Protein AF-A0A3M2JNN6-F1 (afdb_monomer_lite)

Radius of gyration: 19.21 Å; chains: 1; bounding box: 54×35×45 Å

Secondary structure (DSSP, 8-state):
-HHHHHHHHHHHHHSTTTHHHHHHHSHHHHHHHHHHHHHHHHTT-S--EE--S----S--SS-PPP---PPPPEEPPGGGS---SS---HHHHHHHHHHTTTSBTTHHHHHHHHHHHHHHHHTT--TTS---TT-TT--

Organism: NCBI:txid2483352

pLDDT: mean 73.73, std 15.08, range [41.5, 91.06]

Sequence (139 aa):
MWWAVALDDVLNSLLDGRYRPARATERDGQTVVGLRWLRHQHAHRIIVTGQGGPKQDFIGPSGGPPFYISPANRWLPRSDMSVADRKRDPISEEAYDVCVAGHPLESPIAESIKWFDLVLAASGVHPNRRVDGGDPTIL

Foldseek 3Di:
DVVLLVVVVVCCVPVPPPSVVVLVVDLLSLLSLLVNQVVVLVVPDPDFKDQQDDDDDPDDPDDDDDDDDGRAIATAAPVPRPHDPDDDDVSNNVSNNPRGHGHHPCRSVVSSVVVVCVVCVVVVHDVPPPPPPPDPPDD

Structure (mmCIF, N/CA/C/O backbone):
data_AF-A0A3M2JNN6-F1
#
_entry.id   AF-A0A3M2JNN6-F1
#
loop_
_atom_site.group_PDB
_atom_site.id
_atom_site.type_symbol
_atom_site.label_atom_id
_atom_site.label_alt_id
_atom_site.label_comp_id
_atom_site.label_asym_id
_atom_site.label_entity_id
_atom_site.label_seq_id
_atom_site.pdbx_PDB_ins_code
_atom_site.Cartn_x
_atom_site.Cartn_y
_atom_site.Cartn_z
_atom_site.occupancy
_atom_site.B_iso_or_equiv
_atom_site.auth_seq_id
_atom_site.auth_comp_id
_atom_site.auth_asym_id
_atom_site.auth_atom_id
_atom_site.pdbx_PDB_model_num
ATOM 1 N N . MET A 1 1 ? -2.185 -10.027 -2.750 1.00 65.31 1 MET A N 1
ATOM 2 C CA . MET A 1 1 ? -2.762 -8.699 -3.063 1.00 65.31 1 MET A CA 1
ATOM 3 C C . MET A 1 1 ? -4.263 -8.644 -2.794 1.00 65.31 1 MET A C 1
ATOM 5 O O . MET A 1 1 ? -4.655 -7.882 -1.929 1.00 65.31 1 MET A O 1
ATOM 9 N N . TRP A 1 2 ? -5.102 -9.430 -3.482 1.00 74.19 2 TRP A N 1
ATOM 10 C CA . TRP A 1 2 ? -6.570 -9.344 -3.350 1.00 74.19 2 TRP A CA 1
ATOM 11 C C . TRP A 1 2 ? -7.080 -9.516 -1.916 1.00 74.19 2 TRP A C 1
ATOM 13 O O . TRP A 1 2 ? -7.917 -8.736 -1.472 1.00 74.19 2 TRP A O 1
ATOM 23 N N . TRP A 1 3 ? -6.507 -10.470 -1.180 1.00 78.94 3 TRP A N 1
ATOM 24 C CA . TRP A 1 3 ? -6.820 -10.695 0.231 1.00 78.94 3 TRP A CA 1
ATOM 25 C C . TRP A 1 3 ? -6.469 -9.488 1.119 1.00 78.94 3 TRP A C 1
ATOM 27 O O . TRP A 1 3 ? -7.234 -9.163 2.017 1.00 78.94 3 TRP A O 1
ATOM 37 N N . ALA A 1 4 ? -5.365 -8.782 0.838 1.00 82.75 4 ALA A N 1
ATOM 38 C CA . ALA A 1 4 ? -4.932 -7.618 1.614 1.00 82.75 4 ALA A CA 1
ATOM 39 C C . ALA A 1 4 ? -5.922 -6.461 1.451 1.00 82.75 4 ALA A C 1
ATOM 41 O O . ALA A 1 4 ? -6.325 -5.840 2.426 1.00 82.75 4 ALA A O 1
ATOM 42 N N . VAL A 1 5 ? -6.391 -6.221 0.222 1.00 86.25 5 VAL A N 1
ATOM 43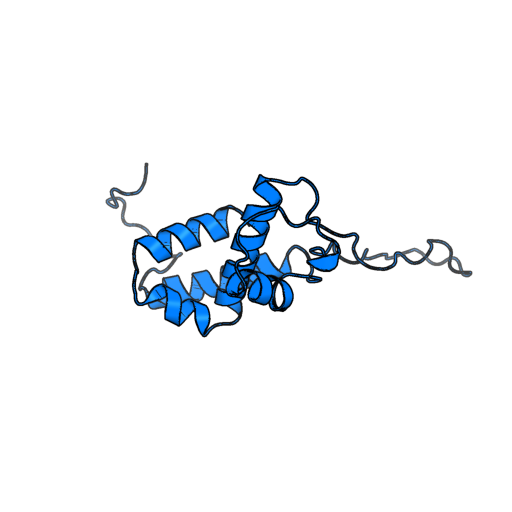 C CA . VAL A 1 5 ? -7.408 -5.190 -0.024 1.00 86.25 5 VAL A CA 1
ATOM 44 C C . VAL A 1 5 ? -8.757 -5.588 0.579 1.00 86.25 5 VAL A C 1
ATOM 46 O O . VAL A 1 5 ? -9.449 -4.736 1.116 1.00 86.25 5 VAL A O 1
ATOM 49 N N . ALA A 1 6 ? -9.134 -6.869 0.527 1.00 84.75 6 ALA A N 1
ATOM 50 C CA . ALA A 1 6 ? -10.364 -7.339 1.164 1.00 84.75 6 ALA A CA 1
ATOM 51 C C . ALA A 1 6 ? -10.326 -7.161 2.693 1.00 84.75 6 ALA A C 1
ATOM 53 O O . ALA A 1 6 ? -11.289 -6.669 3.274 1.00 84.75 6 ALA A O 1
ATOM 54 N N . LEU A 1 7 ? -9.204 -7.496 3.336 1.00 84.88 7 LEU A N 1
ATOM 55 C CA . LEU A 1 7 ? -9.008 -7.280 4.771 1.00 84.88 7 LEU A CA 1
ATOM 56 C C . LEU A 1 7 ? -9.067 -5.789 5.126 1.00 84.88 7 LEU A C 1
ATOM 58 O O . LEU A 1 7 ? -9.718 -5.401 6.089 1.00 84.88 7 LEU A O 1
ATOM 62 N N . ASP A 1 8 ? -8.445 -4.947 4.307 1.00 87.94 8 ASP A N 1
ATOM 63 C CA . ASP A 1 8 ? -8.488 -3.496 4.448 1.00 87.94 8 ASP A CA 1
ATOM 64 C C . ASP A 1 8 ? -9.901 -2.911 4.273 1.00 87.94 8 ASP A C 1
ATOM 66 O O . ASP A 1 8 ? -10.282 -1.999 5.004 1.00 87.94 8 ASP A O 1
ATOM 70 N N . ASP A 1 9 ? -10.698 -3.448 3.344 1.00 87.88 9 ASP A N 1
ATOM 71 C CA . ASP A 1 9 ? -12.108 -3.082 3.159 1.00 87.88 9 ASP A CA 1
ATOM 72 C C . ASP A 1 9 ? -12.938 -3.447 4.410 1.00 87.88 9 ASP A C 1
ATOM 74 O O . ASP A 1 9 ? -13.742 -2.633 4.875 1.00 87.88 9 ASP A O 1
ATOM 78 N N . VAL A 1 10 ? -12.697 -4.623 5.003 1.00 86.19 10 VAL A N 1
ATOM 79 C CA . VAL A 1 10 ? -13.355 -5.076 6.243 1.00 86.19 10 VAL A CA 1
ATOM 80 C C . VAL A 1 10 ? -12.954 -4.211 7.439 1.00 86.19 10 VAL A C 1
ATOM 82 O O . VAL A 1 10 ? -13.828 -3.713 8.147 1.00 86.19 10 VAL A O 1
ATOM 85 N N . LEU A 1 11 ? -11.657 -3.967 7.649 1.00 86.31 11 LEU A N 1
ATOM 86 C CA . LEU A 1 11 ? -11.167 -3.122 8.745 1.00 86.31 11 LEU A CA 1
ATOM 87 C C . LEU A 1 11 ? -11.713 -1.697 8.639 1.00 86.31 11 LEU A C 1
ATOM 89 O O . LEU A 1 11 ? -12.143 -1.120 9.635 1.00 86.31 11 LEU A O 1
ATOM 93 N N . ASN A 1 12 ? -11.777 -1.153 7.425 1.00 87.19 12 ASN A N 1
ATOM 94 C CA . ASN A 1 12 ? -12.376 0.150 7.176 1.00 87.19 12 ASN A CA 1
ATOM 95 C C . ASN A 1 12 ? -13.883 0.185 7.480 1.00 87.19 12 ASN A C 1
ATOM 97 O O . ASN A 1 12 ? -14.381 1.218 7.917 1.00 87.19 12 ASN A O 1
ATOM 101 N N . SER A 1 13 ? -14.603 -0.917 7.254 1.00 85.12 13 SER A N 1
ATOM 102 C CA . SER A 1 13 ? -16.027 -1.026 7.586 1.00 85.12 13 SER A CA 1
ATOM 103 C C . SER A 1 13 ? -16.280 -1.194 9.087 1.00 85.12 13 SER A C 1
ATOM 105 O O . SER A 1 13 ? -17.298 -0.718 9.578 1.00 85.12 13 SER A O 1
ATOM 107 N N . LEU A 1 14 ? -15.403 -1.904 9.801 1.00 83.56 14 LEU A N 1
ATOM 108 C CA . LEU A 1 14 ? -15.588 -2.237 11.219 1.00 83.56 14 LEU A CA 1
ATOM 109 C C . LEU A 1 14 ? -15.065 -1.150 12.164 1.00 83.56 14 LEU A C 1
ATOM 111 O O . LEU A 1 14 ? -15.651 -0.911 13.216 1.00 83.56 14 LEU A O 1
ATOM 115 N N . LEU A 1 15 ? -13.955 -0.504 11.805 1.00 80.06 15 LEU A N 1
ATOM 116 C CA . LEU A 1 15 ? -13.205 0.426 12.657 1.00 80.06 15 LEU A CA 1
ATOM 117 C C . LEU A 1 15 ? -13.277 1.869 12.132 1.00 80.06 15 LEU A C 1
ATOM 119 O O . LEU A 1 15 ? -12.308 2.634 12.240 1.00 80.06 15 LEU A O 1
ATOM 123 N N . ASP A 1 16 ? -14.410 2.220 11.517 1.00 70.38 16 ASP A N 1
ATOM 124 C CA . ASP A 1 16 ? -14.610 3.491 10.819 1.00 70.38 16 ASP A CA 1
ATOM 125 C C . ASP A 1 16 ? -14.214 4.712 11.680 1.00 70.38 16 ASP A C 1
ATOM 127 O O . ASP A 1 16 ? -14.204 4.687 12.913 1.00 70.38 16 ASP A O 1
ATOM 131 N N . GLY A 1 17 ? -13.797 5.792 11.022 1.00 74.06 17 GLY A N 1
ATOM 132 C CA . GLY A 1 17 ? -13.338 7.031 11.663 1.00 74.06 17 GLY A CA 1
ATOM 133 C C . GLY A 1 17 ? -11.937 6.990 12.299 1.00 74.06 17 GLY A C 1
ATOM 134 O O . GLY A 1 17 ? -11.229 7.991 12.221 1.00 74.06 17 GLY A O 1
ATOM 135 N N . ARG A 1 18 ? -11.485 5.863 12.875 1.00 82.00 18 ARG A N 1
ATOM 136 C CA . ARG A 1 18 ? -10.137 5.736 13.490 1.00 82.00 18 ARG A CA 1
ATOM 137 C C . ARG A 1 18 ? -9.131 4.987 12.624 1.00 82.00 18 ARG A C 1
ATOM 139 O O . ARG A 1 18 ? -7.943 5.300 12.660 1.00 82.00 18 ARG A O 1
ATOM 146 N N . TYR A 1 19 ? -9.604 4.041 11.817 1.00 86.06 19 TYR A N 1
ATOM 147 C CA . TYR A 1 19 ? -8.739 3.233 10.960 1.00 86.06 19 TYR A CA 1
ATOM 148 C C . TYR A 1 19 ? -8.080 4.044 9.839 1.00 86.06 19 TYR A C 1
ATOM 150 O O . TYR A 1 19 ? -6.873 3.943 9.629 1.00 86.06 19 TYR A O 1
ATOM 158 N N . ARG A 1 20 ? -8.845 4.893 9.135 1.00 86.81 20 ARG A N 1
ATOM 159 C CA . ARG A 1 20 ? -8.305 5.666 8.000 1.00 86.81 20 ARG A CA 1
ATOM 160 C C . ARG A 1 20 ? -7.178 6.621 8.407 1.00 86.81 20 ARG A C 1
ATOM 162 O O . ARG A 1 20 ? -6.168 6.609 7.708 1.00 86.81 20 ARG A O 1
ATOM 169 N N . PRO A 1 21 ? -7.300 7.410 9.497 1.00 88.25 21 PRO A N 1
ATOM 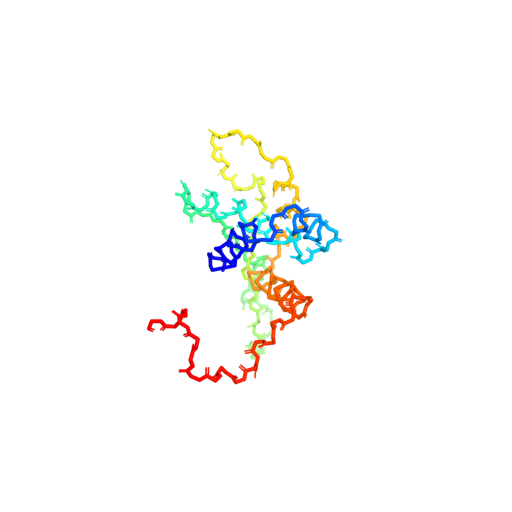170 C CA . PRO A 1 21 ? -6.197 8.247 9.960 1.00 88.25 21 PRO A CA 1
ATOM 171 C C . PRO A 1 21 ? -4.955 7.433 10.333 1.00 88.25 21 PRO A C 1
ATOM 173 O O . PRO A 1 21 ? -3.869 7.773 9.883 1.00 88.25 21 PRO A O 1
ATOM 176 N N . ALA A 1 22 ? -5.117 6.331 11.077 1.00 86.44 22 ALA A N 1
ATOM 177 C CA . ALA A 1 22 ? -3.997 5.480 11.488 1.00 86.44 22 ALA A CA 1
ATOM 178 C C . ALA A 1 22 ? -3.274 4.847 10.288 1.00 86.44 22 ALA A C 1
ATOM 180 O O . ALA A 1 22 ? -2.049 4.815 10.231 1.00 86.44 22 ALA A O 1
ATOM 181 N N . ARG A 1 23 ? -4.032 4.398 9.282 1.00 90.31 23 ARG A N 1
ATOM 182 C CA . ARG A 1 23 ? -3.469 3.879 8.031 1.00 90.31 23 ARG A CA 1
ATOM 183 C C . ARG A 1 23 ? -2.738 4.958 7.236 1.00 90.31 23 ARG A C 1
ATOM 185 O O . ARG A 1 23 ? -1.774 4.655 6.545 1.00 90.31 23 ARG A O 1
ATOM 192 N N . ALA A 1 24 ? -3.207 6.204 7.301 1.00 88.50 24 ALA A N 1
ATOM 193 C CA . ALA A 1 24 ? -2.629 7.298 6.535 1.00 88.50 24 ALA A CA 1
ATOM 194 C C . ALA A 1 24 ? -1.277 7.778 7.088 1.00 88.50 24 ALA A C 1
ATOM 196 O O . ALA A 1 24 ? -0.467 8.302 6.323 1.00 88.50 24 ALA A O 1
ATOM 197 N N . THR A 1 25 ? -1.030 7.608 8.389 1.00 89.25 25 THR A N 1
ATOM 198 C CA . THR A 1 25 ? 0.220 8.024 9.043 1.00 89.25 25 THR A CA 1
ATOM 199 C C . THR A 1 25 ? 1.363 7.029 8.870 1.00 89.25 25 THR A C 1
ATOM 201 O O . THR A 1 25 ? 2.519 7.412 9.016 1.00 89.25 25 THR A O 1
ATOM 204 N N . GLU A 1 26 ? 1.055 5.773 8.544 1.00 88.19 26 GLU A N 1
ATOM 205 C CA . GLU A 1 26 ? 2.039 4.696 8.422 1.00 88.19 26 GLU A CA 1
ATOM 206 C C . GLU A 1 26 ? 2.337 4.368 6.958 1.00 88.19 26 GLU A C 1
ATOM 208 O O . GLU A 1 26 ? 1.430 4.178 6.143 1.00 88.19 26 GLU A O 1
ATOM 213 N N . ARG A 1 27 ? 3.624 4.241 6.613 1.00 85.88 27 ARG A N 1
ATOM 214 C CA . ARG A 1 27 ? 4.058 3.920 5.240 1.00 85.88 27 ARG A CA 1
ATOM 215 C C . ARG A 1 27 ? 3.513 2.569 4.765 1.00 85.88 27 ARG A C 1
ATOM 217 O O . ARG A 1 27 ? 3.101 2.420 3.613 1.00 85.88 27 ARG A O 1
ATOM 224 N N . ASP A 1 28 ? 3.464 1.600 5.665 1.00 86.25 28 ASP A N 1
ATOM 225 C CA . ASP A 1 28 ? 2.963 0.258 5.378 1.00 86.25 28 ASP A CA 1
ATOM 226 C C . ASP A 1 28 ? 1.442 0.293 5.143 1.00 86.25 28 ASP A C 1
ATOM 228 O O . ASP A 1 28 ? 0.926 -0.351 4.228 1.00 86.25 28 ASP A O 1
ATOM 232 N N . GLY A 1 29 ? 0.729 1.156 5.875 1.00 86.44 29 GLY A N 1
ATOM 233 C CA . GLY A 1 29 ? -0.689 1.439 5.652 1.00 86.44 29 GLY A CA 1
ATOM 234 C C . GLY A 1 29 ? -0.961 2.095 4.293 1.00 86.44 29 GLY A C 1
ATOM 235 O O . GLY A 1 29 ? -1.909 1.715 3.598 1.00 86.44 29 GLY A O 1
ATOM 236 N N . GLN A 1 30 ? -0.101 3.020 3.859 1.00 91.06 30 GLN A N 1
ATOM 237 C CA . GLN A 1 30 ? -0.170 3.632 2.524 1.00 91.06 30 GLN A CA 1
ATOM 238 C C . GLN A 1 30 ? 0.069 2.613 1.399 1.00 91.06 30 GLN A C 1
ATOM 240 O O . GLN A 1 30 ? -0.565 2.685 0.345 1.00 91.06 30 GLN A O 1
ATOM 245 N N . THR A 1 31 ? 0.895 1.592 1.638 1.00 88.88 31 THR A N 1
ATOM 246 C CA . THR A 1 31 ? 1.110 0.503 0.670 1.00 88.88 31 THR A CA 1
ATOM 247 C C . THR A 1 31 ? -0.196 -0.225 0.341 1.00 88.88 31 THR A C 1
ATOM 249 O O . THR A 1 31 ? -0.478 -0.506 -0.826 1.00 88.88 31 THR A O 1
ATOM 252 N N . VAL A 1 32 ? -1.051 -0.463 1.339 1.00 89.62 32 VAL A N 1
ATOM 253 C CA . VAL A 1 32 ? -2.366 -1.096 1.146 1.00 89.62 32 VAL A CA 1
ATOM 254 C C . VAL A 1 32 ? -3.298 -0.223 0.296 1.00 89.62 32 VAL A C 1
ATOM 256 O O . VAL A 1 32 ? -4.037 -0.742 -0.546 1.00 89.62 32 VAL A O 1
ATOM 259 N N . VAL A 1 33 ? -3.220 1.105 0.445 1.00 90.38 33 VAL A N 1
ATOM 260 C CA . VAL A 1 33 ? -3.955 2.068 -0.396 1.00 90.38 33 VAL A CA 1
ATOM 261 C C . VAL A 1 33 ? -3.492 1.980 -1.854 1.00 90.38 33 VAL A C 1
ATOM 263 O O . VAL A 1 33 ? -4.324 1.866 -2.758 1.00 90.38 33 VAL A O 1
ATOM 266 N N . GLY A 1 34 ? -2.179 1.931 -2.092 1.00 86.12 34 GLY A N 1
ATOM 267 C CA . GLY A 1 34 ? -1.622 1.721 -3.430 1.00 86.12 34 GLY A CA 1
ATOM 268 C C . GLY A 1 34 ? -2.062 0.385 -4.048 1.00 86.12 34 GLY A C 1
ATOM 269 O O . GLY A 1 34 ? -2.488 0.332 -5.204 1.00 86.12 34 GLY A O 1
ATOM 270 N N . LEU A 1 35 ? -2.055 -0.703 -3.269 1.00 88.12 35 LEU A N 1
ATOM 271 C CA . LEU A 1 35 ? -2.543 -2.012 -3.724 1.00 88.12 35 LEU A CA 1
ATOM 272 C C . LEU A 1 35 ? -4.043 -2.014 -4.044 1.00 88.12 35 LEU A C 1
ATOM 274 O O . LEU A 1 35 ? -4.473 -2.727 -4.954 1.00 88.12 35 LEU A O 1
ATOM 278 N N . ARG A 1 36 ? -4.853 -1.216 -3.341 1.00 87.75 36 ARG A N 1
ATOM 279 C CA . ARG A 1 36 ? -6.275 -1.040 -3.660 1.00 87.75 36 ARG A CA 1
ATOM 280 C C . ARG A 1 36 ? -6.464 -0.378 -5.024 1.00 87.75 36 ARG A C 1
ATOM 282 O O . ARG A 1 36 ? -7.285 -0.848 -5.811 1.00 87.75 36 ARG A O 1
ATOM 289 N N . TRP A 1 37 ? -5.698 0.669 -5.332 1.00 85.69 37 TRP A N 1
ATOM 290 C CA . TRP A 1 37 ? -5.730 1.286 -6.661 1.00 85.69 37 TRP A CA 1
ATOM 291 C C . TRP A 1 37 ? -5.327 0.289 -7.750 1.00 85.69 37 TRP A C 1
ATOM 293 O O . TRP A 1 37 ? -6.032 0.134 -8.749 1.00 85.69 37 TRP A O 1
ATOM 303 N N . LEU A 1 38 ? -4.259 -0.471 -7.510 1.00 82.38 38 LEU A N 1
ATOM 304 C CA . LEU A 1 38 ? -3.784 -1.512 -8.416 1.00 82.38 38 LEU A CA 1
ATOM 305 C C . LEU A 1 38 ? -4.835 -2.604 -8.664 1.00 82.38 38 LEU A C 1
ATOM 307 O O . LEU A 1 38 ? -5.042 -3.011 -9.807 1.00 82.38 38 LEU A O 1
ATOM 311 N N . ARG A 1 39 ? -5.547 -3.042 -7.616 1.00 82.62 39 ARG A N 1
ATOM 312 C CA . ARG A 1 39 ? -6.684 -3.972 -7.719 1.00 82.62 39 ARG A CA 1
ATOM 313 C C . ARG A 1 39 ? -7.743 -3.438 -8.679 1.00 82.62 39 ARG A C 1
ATOM 315 O O . ARG A 1 39 ? -8.254 -4.186 -9.509 1.00 82.62 39 ARG A O 1
ATOM 322 N N . HIS A 1 40 ? -8.066 -2.149 -8.575 1.00 78.88 40 HIS A N 1
ATOM 323 C CA . HIS A 1 40 ? -9.031 -1.510 -9.465 1.00 78.88 40 HIS A CA 1
ATOM 324 C C . HIS A 1 40 ? -8.543 -1.469 -10.915 1.00 78.88 40 HIS A C 1
ATOM 326 O O . HIS A 1 40 ? -9.343 -1.715 -11.813 1.00 78.88 40 HIS A O 1
ATOM 332 N N . GLN A 1 41 ? -7.250 -1.239 -11.160 1.00 75.38 41 GLN A N 1
ATOM 333 C CA . GLN A 1 41 ? -6.703 -1.320 -12.518 1.00 75.38 41 GLN A CA 1
ATOM 334 C C . GLN A 1 41 ? -6.732 -2.758 -13.056 1.00 75.38 41 GLN A C 1
ATOM 336 O O . GLN A 1 41 ? -7.190 -2.982 -14.174 1.00 75.38 41 GLN A O 1
ATOM 341 N N . HIS A 1 42 ? -6.338 -3.745 -12.245 1.00 73.38 42 HIS A N 1
ATOM 342 C CA . HIS A 1 42 ? -6.345 -5.160 -12.631 1.00 73.38 42 HIS A CA 1
ATOM 343 C C . HIS A 1 42 ? -7.760 -5.696 -12.914 1.00 73.38 42 HIS A C 1
ATOM 345 O O . HIS A 1 42 ? -7.946 -6.544 -13.782 1.00 73.38 42 HIS A O 1
ATOM 351 N N . ALA A 1 43 ? -8.786 -5.218 -12.203 1.00 68.62 43 ALA A N 1
ATOM 352 C CA . ALA A 1 43 ? -10.177 -5.603 -12.468 1.00 68.62 43 ALA A CA 1
ATOM 353 C C . ALA A 1 43 ? -10.647 -5.216 -13.884 1.00 68.62 43 ALA A C 1
ATOM 355 O O . ALA A 1 43 ? -11.610 -5.784 -14.396 1.00 68.62 43 ALA A O 1
ATOM 356 N N . HIS A 1 44 ? -9.973 -4.252 -14.514 1.00 65.25 44 HIS A N 1
ATOM 357 C CA . HIS A 1 44 ? -10.341 -3.725 -15.822 1.00 65.25 44 HIS A CA 1
ATOM 358 C C . HIS A 1 44 ? -9.278 -3.971 -16.905 1.00 65.25 44 HIS A C 1
ATOM 360 O O . HIS A 1 44 ? -9.593 -3.807 -18.084 1.00 65.25 44 HIS A O 1
ATOM 366 N N . ARG A 1 45 ? -8.042 -4.362 -16.548 1.00 61.75 45 ARG A N 1
ATOM 367 C CA . ARG A 1 45 ? -6.915 -4.570 -17.478 1.00 61.75 45 ARG A CA 1
ATOM 368 C C . ARG A 1 45 ? -5.956 -5.674 -17.017 1.00 61.75 45 ARG A C 1
ATOM 370 O O . ARG A 1 45 ? -5.794 -5.921 -15.832 1.00 61.75 45 ARG A O 1
ATOM 377 N N . ILE A 1 46 ? -5.308 -6.331 -17.983 1.00 57.22 46 ILE A N 1
ATOM 378 C CA . ILE A 1 46 ? -4.602 -7.615 -17.787 1.00 57.22 46 ILE A CA 1
ATOM 379 C C . ILE A 1 46 ? -3.139 -7.447 -17.330 1.00 57.22 46 ILE A C 1
ATOM 381 O O . ILE A 1 46 ? -2.591 -8.347 -16.699 1.00 57.22 46 ILE A O 1
ATOM 385 N N . ILE A 1 47 ? -2.486 -6.313 -17.618 1.00 61.84 47 ILE A N 1
ATOM 386 C CA . ILE A 1 47 ? -1.033 -6.167 -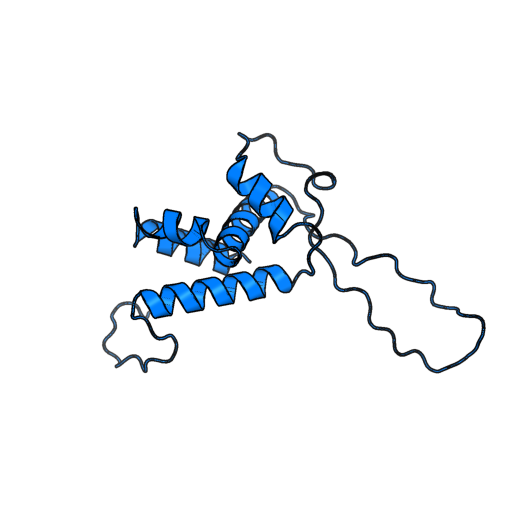17.422 1.00 61.84 47 ILE A CA 1
ATOM 387 C C . ILE A 1 47 ? -0.741 -5.084 -16.386 1.00 61.84 47 ILE A C 1
ATOM 389 O O . ILE A 1 47 ? -0.922 -3.898 -16.646 1.00 61.84 47 ILE A O 1
ATOM 393 N N . VAL A 1 48 ? -0.268 -5.511 -15.215 1.00 62.25 48 VAL A N 1
ATOM 394 C CA . VAL A 1 48 ? 0.122 -4.624 -14.103 1.00 62.25 48 VAL A CA 1
ATOM 395 C C . VAL A 1 48 ? 1.539 -4.892 -13.569 1.00 62.25 48 VAL A C 1
ATOM 397 O O . VAL A 1 48 ? 2.019 -4.197 -12.675 1.00 62.25 48 VAL A O 1
ATOM 400 N N . THR A 1 49 ? 2.228 -5.889 -14.125 1.00 61.56 49 THR A N 1
ATOM 401 C CA . THR A 1 49 ? 3.581 -6.310 -13.737 1.00 61.56 49 THR A CA 1
ATOM 402 C C . THR A 1 49 ? 4.567 -6.056 -14.872 1.00 61.56 49 THR A C 1
ATOM 404 O O . THR A 1 49 ? 4.293 -6.413 -16.018 1.00 61.56 49 THR A O 1
ATOM 407 N N . GLY A 1 50 ? 5.712 -5.462 -14.551 1.00 58.47 50 GLY A N 1
ATOM 408 C CA . GLY A 1 50 ? 6.805 -5.182 -15.473 1.00 58.47 50 GLY A CA 1
ATOM 409 C C . GLY A 1 50 ? 7.892 -6.248 -15.405 1.00 58.47 50 GLY A C 1
ATOM 410 O O . GLY A 1 50 ? 8.018 -6.975 -14.416 1.00 58.47 50 GLY A O 1
ATOM 411 N N . GLN A 1 51 ? 8.700 -6.331 -16.465 1.00 58.19 51 GLN A N 1
ATOM 412 C CA . GLN A 1 51 ? 9.898 -7.171 -16.467 1.00 58.19 51 GLN A CA 1
ATOM 413 C C . GLN A 1 51 ? 10.878 -6.661 -15.400 1.00 58.19 51 GLN A C 1
ATOM 415 O O . GLN A 1 51 ? 11.122 -5.458 -15.288 1.00 58.19 51 GLN A O 1
ATOM 420 N N . GLY A 1 52 ? 11.437 -7.573 -14.605 1.00 52.94 52 GLY A N 1
ATOM 421 C CA . GLY A 1 52 ? 12.478 -7.232 -13.643 1.00 52.94 52 GLY A CA 1
ATOM 422 C C . GLY A 1 52 ? 13.760 -6.802 -14.354 1.00 52.94 52 GLY A C 1
ATOM 423 O O . GLY A 1 52 ? 14.482 -7.664 -14.830 1.00 52.94 52 GLY A O 1
ATOM 424 N N . GLY A 1 53 ? 14.036 -5.491 -14.399 1.00 53.62 53 GLY A N 1
ATOM 425 C CA . GLY A 1 53 ? 15.315 -4.874 -14.795 1.00 53.62 53 GLY A CA 1
ATOM 426 C C . GLY A 1 53 ? 15.920 -5.291 -16.155 1.00 53.62 53 GLY A C 1
ATOM 427 O O . GLY A 1 53 ? 15.397 -6.153 -16.859 1.00 53.62 53 GLY A O 1
ATOM 428 N N . PRO A 1 54 ? 17.048 -4.681 -16.568 1.00 48.59 54 PRO A N 1
ATOM 429 C CA . PRO A 1 54 ? 17.818 -5.165 -17.710 1.00 48.59 54 PRO A CA 1
ATOM 430 C C . PRO A 1 54 ? 18.346 -6.578 -17.423 1.00 48.59 54 PRO A C 1
ATOM 432 O O . PRO A 1 54 ? 19.057 -6.796 -16.441 1.00 48.59 54 PRO A O 1
ATOM 435 N N . LYS A 1 55 ? 18.015 -7.543 -18.283 1.00 51.75 55 LYS A N 1
ATOM 436 C CA . LYS A 1 55 ? 18.639 -8.871 -18.284 1.00 51.75 55 LYS A CA 1
ATOM 437 C C . LYS A 1 55 ? 19.961 -8.736 -19.040 1.00 51.75 55 LYS A C 1
ATOM 439 O O . LYS A 1 55 ? 19.942 -8.420 -20.223 1.00 51.75 55 LYS A O 1
ATOM 444 N N . GLN A 1 56 ? 21.093 -8.892 -18.357 1.00 45.75 56 GLN A N 1
ATOM 445 C CA . GLN A 1 56 ? 22.399 -8.884 -19.022 1.00 45.75 56 GLN A CA 1
ATOM 446 C C . GLN A 1 56 ? 22.541 -10.158 -19.869 1.00 45.75 56 GLN A C 1
ATOM 448 O O . GLN A 1 56 ? 22.131 -11.233 -19.423 1.00 45.75 56 GLN A O 1
ATOM 453 N N . ASP A 1 57 ? 23.081 -10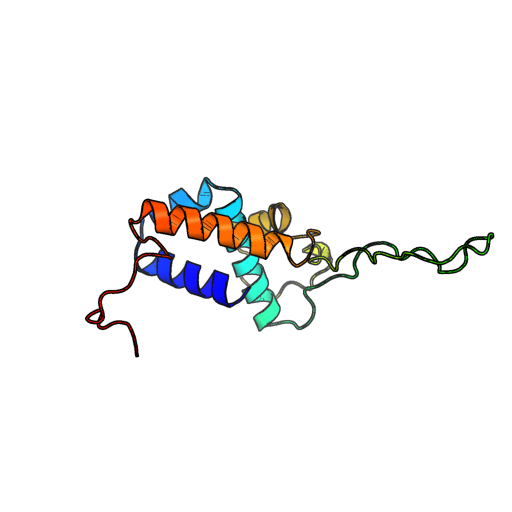.032 -21.083 1.00 43.41 57 ASP A N 1
ATOM 454 C CA . ASP A 1 57 ? 23.217 -11.161 -22.003 1.00 43.41 57 ASP A CA 1
ATOM 455 C C . ASP A 1 57 ? 24.105 -12.273 -21.423 1.00 43.41 57 ASP A C 1
ATOM 457 O O . ASP A 1 57 ? 25.168 -12.043 -20.850 1.00 43.41 57 ASP A O 1
ATOM 461 N N . PHE A 1 58 ? 23.630 -13.502 -21.620 1.00 52.38 58 PHE A N 1
ATOM 462 C CA . PHE A 1 58 ? 24.104 -14.795 -21.112 1.00 52.38 58 PHE A CA 1
ATOM 463 C C . PHE A 1 58 ? 25.558 -15.171 -21.482 1.00 52.38 58 PHE A C 1
ATOM 465 O O . PHE A 1 58 ? 26.067 -16.186 -21.011 1.00 52.38 58 PHE A O 1
ATOM 472 N N . ILE A 1 59 ? 26.251 -14.376 -22.302 1.00 47.94 59 ILE A N 1
ATOM 473 C CA . ILE A 1 59 ? 27.603 -14.672 -22.792 1.00 47.94 59 ILE A CA 1
ATOM 474 C C . ILE A 1 59 ? 28.551 -13.539 -22.383 1.00 47.94 59 ILE A C 1
ATOM 476 O O . ILE A 1 59 ? 28.795 -12.596 -23.133 1.00 47.94 59 ILE A O 1
ATOM 480 N N . GLY A 1 60 ? 29.103 -13.640 -21.174 1.00 50.03 60 GLY A N 1
ATOM 481 C CA . GLY A 1 60 ? 30.346 -12.950 -20.826 1.00 50.03 60 GLY A CA 1
ATOM 482 C C . GLY A 1 60 ? 31.555 -13.676 -21.450 1.00 50.03 60 GLY A C 1
ATOM 483 O O . GLY A 1 60 ? 31.494 -14.891 -21.638 1.00 50.03 60 GLY A O 1
ATOM 484 N N . PRO A 1 61 ? 32.666 -12.983 -21.762 1.00 51.97 61 PRO A N 1
ATOM 485 C CA . PRO A 1 61 ? 33.798 -13.524 -22.531 1.00 51.97 61 PRO A CA 1
ATOM 486 C C . PRO A 1 61 ? 34.650 -14.611 -21.835 1.00 51.97 61 PRO A C 1
ATOM 488 O O . PRO A 1 61 ? 35.711 -14.966 -22.343 1.00 51.97 61 PRO A O 1
ATOM 491 N N . SER A 1 62 ? 34.234 -15.166 -20.696 1.00 57.00 62 SER A N 1
ATOM 492 C CA . SER A 1 62 ? 35.072 -16.076 -19.903 1.00 57.00 62 SER A CA 1
ATOM 493 C C . SER A 1 62 ? 34.234 -17.137 -19.175 1.00 57.00 62 SER A C 1
ATOM 495 O O . SER A 1 62 ? 33.506 -16.842 -18.230 1.00 57.00 62 SER A O 1
ATOM 497 N N . GLY A 1 63 ? 34.343 -18.386 -19.647 1.00 51.41 63 GLY A N 1
ATOM 498 C CA . GLY A 1 63 ? 33.553 -19.561 -19.255 1.00 51.41 63 GLY A CA 1
ATOM 499 C C . GLY A 1 63 ? 33.719 -20.043 -17.807 1.00 51.41 63 GLY A C 1
ATOM 500 O O . GLY A 1 63 ? 34.399 -21.035 -17.557 1.00 51.41 63 GLY A O 1
ATOM 501 N N . GLY A 1 64 ? 33.048 -19.376 -16.867 1.00 48.56 64 GLY A N 1
ATOM 502 C CA . GLY A 1 64 ? 32.775 -19.874 -15.512 1.00 48.56 64 GLY A CA 1
ATOM 503 C C . GLY A 1 64 ? 31.343 -20.426 -15.368 1.00 48.56 64 GLY A C 1
ATOM 504 O O . GLY A 1 64 ? 30.477 -20.077 -16.171 1.00 48.56 64 GLY A O 1
ATOM 505 N N . PRO A 1 65 ? 31.056 -21.280 -14.363 1.00 47.03 65 PRO A N 1
ATOM 506 C CA . PRO A 1 65 ? 29.707 -21.795 -14.130 1.00 47.03 65 PRO A CA 1
ATOM 507 C C . PRO A 1 65 ? 28.763 -20.666 -13.658 1.00 47.03 65 PRO A C 1
ATOM 509 O O . PRO A 1 65 ? 29.099 -19.953 -12.708 1.00 47.03 65 PRO A O 1
ATOM 512 N N . PRO A 1 66 ? 27.593 -20.474 -14.298 1.00 49.91 66 PRO A N 1
ATOM 513 C CA . PRO A 1 66 ? 26.742 -19.317 -14.041 1.00 49.91 66 PRO A CA 1
ATOM 514 C C . PRO A 1 66 ? 25.886 -19.505 -12.781 1.00 49.91 66 PRO A C 1
ATOM 516 O O . PRO A 1 66 ? 24.991 -20.345 -12.749 1.00 49.91 66 PRO A O 1
ATOM 519 N N . PHE A 1 67 ? 26.090 -18.663 -11.767 1.00 46.47 67 PHE A N 1
ATOM 520 C CA . PHE A 1 67 ? 25.068 -18.391 -10.753 1.00 46.47 67 PHE A CA 1
ATOM 521 C C . PHE A 1 67 ? 24.340 -17.103 -11.156 1.00 46.47 67 PHE A C 1
ATOM 523 O O . PHE A 1 67 ? 24.893 -16.012 -11.043 1.00 46.47 67 PHE A O 1
ATOM 530 N N . TYR A 1 68 ? 23.117 -17.230 -11.680 1.00 49.69 68 TYR A N 1
ATOM 531 C CA . TYR A 1 68 ? 22.294 -16.108 -12.144 1.00 49.69 68 TYR A CA 1
ATOM 532 C C . TYR A 1 68 ? 21.067 -15.942 -11.242 1.00 49.69 68 TYR A C 1
ATOM 534 O O . TYR A 1 68 ? 20.234 -16.843 -11.152 1.00 49.69 68 TYR A O 1
ATOM 542 N N . ILE A 1 69 ? 20.933 -14.778 -10.603 1.00 52.31 69 ILE A N 1
ATOM 543 C CA . ILE A 1 69 ? 19.704 -14.362 -9.918 1.00 52.31 69 ILE A CA 1
ATOM 544 C C . ILE A 1 69 ? 19.043 -13.330 -10.830 1.00 52.31 69 ILE A C 1
ATOM 546 O O . ILE A 1 69 ? 19.511 -12.197 -10.933 1.00 52.31 69 ILE A O 1
ATOM 550 N N . SER A 1 70 ? 17.989 -13.735 -11.542 1.00 48.75 70 SER A N 1
ATOM 551 C CA . SER A 1 70 ? 17.193 -12.809 -12.355 1.00 48.75 70 SER A CA 1
ATOM 552 C C . SER A 1 70 ? 16.683 -11.666 -11.472 1.00 48.75 70 SER A C 1
ATOM 554 O O . SER A 1 70 ? 16.274 -11.944 -10.339 1.00 48.75 70 SER A O 1
ATOM 556 N N . PRO A 1 71 ? 16.677 -10.398 -11.930 1.00 60.22 71 PRO A N 1
ATOM 557 C CA . PRO A 1 71 ? 16.065 -9.342 -11.142 1.00 60.22 71 PRO A CA 1
ATOM 558 C C . PRO A 1 71 ? 14.595 -9.707 -10.924 1.00 60.22 71 PRO A C 1
ATOM 560 O O . PRO A 1 71 ? 13.896 -10.058 -11.876 1.00 60.22 71 PRO A O 1
ATOM 563 N N . ALA A 1 72 ? 14.136 -9.650 -9.673 1.00 63.44 72 ALA A N 1
ATOM 564 C CA . ALA A 1 72 ? 12.747 -9.940 -9.339 1.00 63.44 72 ALA A CA 1
ATOM 565 C C . ALA A 1 72 ? 11.806 -9.123 -10.237 1.00 63.44 72 ALA A C 1
ATOM 567 O O . ALA A 1 72 ? 12.078 -7.952 -10.530 1.00 63.44 72 ALA A O 1
ATOM 568 N N . ASN A 1 73 ? 10.706 -9.741 -10.678 1.00 74.62 73 ASN A N 1
ATOM 569 C CA . ASN A 1 73 ? 9.639 -9.023 -11.371 1.00 74.62 73 ASN A CA 1
ATOM 570 C C . ASN A 1 73 ? 9.183 -7.839 -10.508 1.00 74.62 73 ASN A C 1
ATOM 572 O O . ASN A 1 73 ? 9.214 -7.907 -9.276 1.00 74.62 73 ASN A O 1
ATOM 576 N N . ARG A 1 74 ? 8.769 -6.747 -11.150 1.00 82.50 74 ARG A N 1
ATOM 577 C CA . ARG A 1 74 ? 8.408 -5.500 -10.462 1.00 82.50 74 ARG A CA 1
ATOM 578 C C . ARG A 1 74 ? 7.010 -5.055 -10.844 1.00 82.50 74 ARG A C 1
ATOM 580 O O . ARG A 1 74 ? 6.500 -5.421 -11.901 1.00 82.50 74 ARG A O 1
ATOM 587 N N . TRP A 1 75 ? 6.386 -4.247 -10.002 1.00 84.00 75 TRP A N 1
ATOM 588 C CA . TRP A 1 75 ? 5.165 -3.539 -10.379 1.00 84.00 75 TRP A CA 1
ATOM 589 C C . TRP A 1 75 ? 5.482 -2.464 -11.421 1.00 84.00 75 TRP A C 1
ATOM 591 O O . TRP A 1 75 ? 6.516 -1.800 -11.322 1.00 84.00 75 TRP A O 1
ATOM 601 N N . LEU A 1 76 ? 4.622 -2.305 -12.433 1.00 84.94 76 LEU A N 1
ATOM 602 C CA . LEU A 1 76 ? 4.839 -1.278 -13.457 1.00 84.94 76 LEU A CA 1
ATOM 603 C C . LEU A 1 76 ? 4.731 0.133 -12.857 1.00 84.94 76 LEU A C 1
ATOM 605 O O . LEU A 1 76 ? 3.929 0.357 -11.956 1.00 84.94 76 LEU A O 1
ATOM 609 N N . PRO A 1 77 ? 5.479 1.114 -13.372 1.00 85.06 77 PRO A N 1
ATOM 610 C CA . PRO A 1 77 ? 5.157 2.517 -13.159 1.00 85.06 77 PRO A CA 1
ATOM 611 C C . PRO A 1 77 ? 3.754 2.842 -13.678 1.00 85.06 77 PRO A C 1
ATOM 613 O O . PRO A 1 77 ? 3.328 2.323 -14.711 1.00 85.06 77 PRO A O 1
ATOM 616 N N . ARG A 1 78 ? 3.041 3.754 -13.010 1.00 85.25 78 ARG A N 1
ATOM 617 C CA . ARG A 1 78 ? 1.706 4.185 -13.451 1.00 85.25 78 ARG A CA 1
ATOM 618 C C . ARG A 1 78 ? 1.709 4.817 -14.847 1.00 85.25 78 ARG A C 1
ATOM 620 O O . ARG A 1 78 ? 0.711 4.699 -15.547 1.00 85.25 78 ARG A O 1
ATOM 627 N N . SER A 1 79 ? 2.814 5.443 -15.265 1.00 81.69 79 SER A N 1
ATOM 628 C CA . SER A 1 79 ? 3.007 5.968 -16.630 1.00 81.69 79 SER A CA 1
ATOM 629 C C . SER A 1 79 ? 2.957 4.888 -17.709 1.00 81.69 79 SER A C 1
ATOM 631 O O . SER A 1 79 ? 2.546 5.160 -18.833 1.00 81.69 79 SER A O 1
ATOM 633 N N . ASP A 1 80 ? 3.366 3.673 -17.353 1.00 78.25 80 ASP A N 1
ATOM 634 C CA . ASP A 1 80 ? 3.502 2.541 -18.271 1.00 78.25 80 ASP A CA 1
ATOM 635 C C . ASP A 1 80 ? 2.250 1.656 -18.231 1.00 78.25 80 ASP A C 1
ATOM 637 O O . ASP A 1 80 ? 2.083 0.729 -19.025 1.00 78.25 80 ASP A O 1
ATOM 641 N N . MET A 1 81 ? 1.342 1.948 -17.298 1.00 76.38 81 MET A N 1
ATOM 642 C CA . MET A 1 81 ? 0.024 1.356 -17.236 1.00 76.38 81 MET A CA 1
ATOM 643 C C . MET A 1 81 ? -0.939 2.161 -18.091 1.00 76.38 81 MET A C 1
ATOM 645 O O . MET A 1 81 ? -1.078 3.376 -17.961 1.00 76.38 81 MET A O 1
ATOM 649 N N . SER A 1 82 ? -1.721 1.461 -18.901 1.00 69.25 82 SER A N 1
ATOM 650 C CA . SER A 1 82 ? -2.940 2.061 -19.414 1.00 69.25 82 SER A CA 1
ATOM 651 C C . SER A 1 82 ? -3.877 2.258 -18.212 1.00 69.25 82 SER A C 1
ATOM 653 O O . SER A 1 82 ? -4.393 1.276 -17.674 1.00 69.25 82 SER A O 1
ATOM 655 N N . VAL A 1 83 ? -4.131 3.500 -17.785 1.00 67.25 83 VAL A N 1
ATOM 656 C CA . VAL A 1 83 ? -5.072 3.820 -16.688 1.00 67.25 83 VAL A CA 1
ATOM 657 C C . VAL A 1 83 ? -6.507 3.836 -17.223 1.00 67.25 83 VAL A C 1
ATOM 659 O O . VAL A 1 83 ? -6.751 4.354 -18.313 1.00 67.25 83 VAL A O 1
ATOM 662 N N . ALA A 1 84 ? -7.452 3.187 -16.536 1.00 65.00 84 ALA A N 1
ATOM 663 C CA . ALA A 1 84 ? -8.856 3.165 -16.964 1.00 65.00 84 ALA A CA 1
ATOM 664 C C . ALA A 1 84 ? -9.488 4.576 -16.919 1.00 65.00 84 ALA A C 1
ATOM 666 O O . ALA A 1 84 ? -9.194 5.336 -15.997 1.00 65.00 84 ALA A O 1
ATOM 667 N N . ASP A 1 85 ? -10.390 4.898 -17.860 1.00 61.97 85 ASP A N 1
ATOM 668 C CA . ASP A 1 85 ? -11.111 6.186 -17.949 1.00 61.97 85 ASP A CA 1
ATOM 669 C C . ASP A 1 85 ? -12.133 6.359 -16.810 1.00 61.97 85 ASP A C 1
ATOM 671 O O . ASP A 1 85 ? -13.351 6.302 -16.992 1.00 61.97 85 ASP A O 1
ATOM 675 N N . ARG A 1 86 ? -11.642 6.532 -15.583 1.00 65.62 86 ARG A N 1
ATOM 676 C CA . ARG A 1 86 ? -12.451 6.757 -14.383 1.00 65.62 86 ARG A CA 1
ATOM 677 C C . ARG A 1 86 ? -12.040 8.025 -13.653 1.00 65.62 86 ARG A C 1
ATOM 679 O O . ARG A 1 86 ? -10.983 8.603 -13.891 1.00 65.62 86 ARG A O 1
ATOM 686 N N . LYS A 1 87 ? -12.918 8.443 -12.733 1.00 72.38 87 LYS A N 1
ATOM 687 C CA . LYS A 1 87 ? -12.653 9.532 -11.791 1.00 72.38 87 LYS A CA 1
ATOM 688 C C . LYS A 1 87 ? -11.318 9.262 -11.097 1.00 72.38 87 LYS A C 1
ATOM 690 O O . LYS A 1 87 ? -11.166 8.225 -10.453 1.00 72.38 87 LYS A O 1
ATOM 695 N N . ARG A 1 88 ? -10.385 10.198 -11.259 1.00 78.75 88 ARG A N 1
ATOM 696 C CA . ARG A 1 88 ? -9.068 10.141 -10.630 1.00 78.75 88 ARG A CA 1
ATOM 697 C C . ARG A 1 88 ? -9.200 10.053 -9.116 1.00 78.75 88 ARG A C 1
ATOM 699 O O . ARG A 1 88 ? -10.071 10.703 -8.531 1.00 78.75 88 ARG A O 1
ATOM 706 N N . ASP A 1 89 ? -8.309 9.281 -8.515 1.00 83.75 89 ASP A N 1
ATOM 707 C CA . ASP A 1 89 ? -8.166 9.155 -7.067 1.00 83.75 89 ASP A CA 1
ATOM 708 C C . ASP A 1 89 ? -6.729 9.541 -6.698 1.00 83.75 89 ASP A C 1
ATOM 710 O O . ASP A 1 89 ? -5.869 8.665 -6.594 1.00 83.75 89 ASP A O 1
ATOM 714 N N . PRO A 1 90 ? -6.440 10.852 -6.560 1.00 86.25 90 PRO A N 1
ATOM 715 C CA . PRO A 1 90 ? -5.075 11.345 -6.402 1.00 86.25 90 PRO A CA 1
ATOM 716 C C . PRO A 1 90 ? -4.344 10.735 -5.207 1.00 86.25 90 PRO A C 1
ATOM 718 O O . PRO A 1 90 ? -3.154 10.473 -5.307 1.00 86.25 90 PRO A O 1
ATOM 721 N N . ILE A 1 91 ? -5.061 10.461 -4.112 1.00 86.81 91 ILE A N 1
ATOM 722 C CA . ILE A 1 91 ? -4.480 9.898 -2.888 1.00 86.81 91 ILE A CA 1
ATOM 723 C C . ILE A 1 91 ? -3.974 8.481 -3.158 1.00 86.81 91 ILE A C 1
ATOM 725 O O . ILE A 1 91 ? -2.838 8.147 -2.829 1.00 86.81 91 ILE A O 1
ATOM 729 N N . SER A 1 92 ? -4.803 7.640 -3.779 1.00 84.19 92 SER A N 1
ATOM 730 C CA . SER A 1 92 ? -4.412 6.256 -4.048 1.00 84.19 92 SER A CA 1
ATOM 731 C C . SER A 1 92 ? -3.432 6.133 -5.219 1.00 84.19 92 SER A C 1
ATOM 733 O O . SER A 1 92 ? -2.606 5.225 -5.221 1.00 84.19 92 SER A O 1
ATOM 735 N N . GLU A 1 93 ? -3.497 7.048 -6.191 1.00 89.06 93 GLU A N 1
ATOM 736 C CA . GLU A 1 93 ? -2.502 7.178 -7.263 1.00 89.06 93 GLU A CA 1
ATOM 737 C C . GLU A 1 93 ? -1.120 7.541 -6.697 1.00 89.06 93 GLU A C 1
ATOM 739 O O . GLU A 1 93 ? -0.135 6.892 -7.035 1.00 89.06 93 GLU A O 1
ATOM 744 N N . GLU A 1 94 ? -1.046 8.524 -5.797 1.00 90.38 94 GLU A N 1
ATOM 745 C CA . GLU A 1 94 ? 0.202 8.928 -5.140 1.00 90.38 94 GLU A CA 1
ATOM 746 C C . GLU A 1 94 ? 0.760 7.808 -4.253 1.00 90.38 94 GLU A C 1
ATOM 748 O O . GLU A 1 94 ? 1.939 7.469 -4.348 1.00 90.38 94 GLU A O 1
ATOM 753 N N . ALA A 1 95 ? -0.090 7.162 -3.449 1.00 89.38 95 ALA A N 1
ATOM 754 C CA . ALA A 1 95 ? 0.318 6.021 -2.632 1.00 89.38 95 ALA A CA 1
ATOM 755 C C . ALA A 1 95 ? 0.842 4.854 -3.489 1.00 89.38 95 ALA A C 1
ATOM 757 O O . ALA A 1 95 ? 1.808 4.184 -3.117 1.00 89.38 95 ALA A O 1
ATOM 758 N N . TYR A 1 96 ? 0.238 4.618 -4.658 1.00 90.62 96 TYR A N 1
ATOM 759 C CA . TYR A 1 96 ? 0.737 3.636 -5.616 1.00 90.62 96 TYR A CA 1
ATOM 760 C C . TYR A 1 96 ? 2.131 4.004 -6.135 1.00 90.62 96 TYR A C 1
ATOM 762 O O . TYR A 1 96 ? 3.040 3.171 -6.082 1.00 90.62 96 TYR A O 1
ATOM 770 N N . ASP A 1 97 ? 2.306 5.242 -6.597 1.00 89.06 97 ASP A N 1
ATOM 771 C CA . ASP A 1 97 ? 3.565 5.722 -7.168 1.00 89.06 97 ASP A CA 1
ATOM 772 C C . ASP A 1 97 ? 4.717 5.679 -6.148 1.00 89.06 97 ASP A C 1
ATOM 774 O O . ASP A 1 97 ? 5.846 5.353 -6.508 1.00 89.06 97 ASP A O 1
ATOM 778 N N . VAL A 1 98 ? 4.436 5.965 -4.872 1.00 90.56 98 VAL A N 1
ATOM 779 C CA . VAL A 1 98 ? 5.450 6.027 -3.805 1.00 90.56 98 VAL A CA 1
ATOM 780 C C . VAL A 1 98 ? 5.768 4.658 -3.195 1.00 90.56 98 VAL A C 1
ATOM 782 O O . VAL A 1 98 ? 6.917 4.406 -2.824 1.00 90.56 98 VAL A O 1
ATOM 785 N N . CYS A 1 99 ? 4.769 3.787 -3.025 1.00 89.06 99 CYS A N 1
ATOM 786 C CA . CYS A 1 99 ? 4.916 2.570 -2.217 1.00 89.06 99 CYS A CA 1
ATOM 787 C C . CYS A 1 99 ? 4.908 1.266 -3.025 1.00 89.06 99 CYS A C 1
ATOM 789 O O . CYS A 1 99 ? 5.299 0.226 -2.495 1.00 89.06 99 CYS A O 1
ATOM 791 N N . VAL A 1 100 ? 4.436 1.283 -4.274 1.00 86.94 100 VAL A N 1
ATOM 792 C CA . VAL A 1 100 ? 4.195 0.056 -5.050 1.00 86.94 100 VAL A CA 1
ATOM 793 C C . VAL A 1 100 ? 4.934 0.076 -6.382 1.00 86.94 100 VAL A C 1
ATOM 795 O O . VAL A 1 100 ? 5.623 -0.892 -6.705 1.00 86.94 100 VAL A O 1
ATOM 798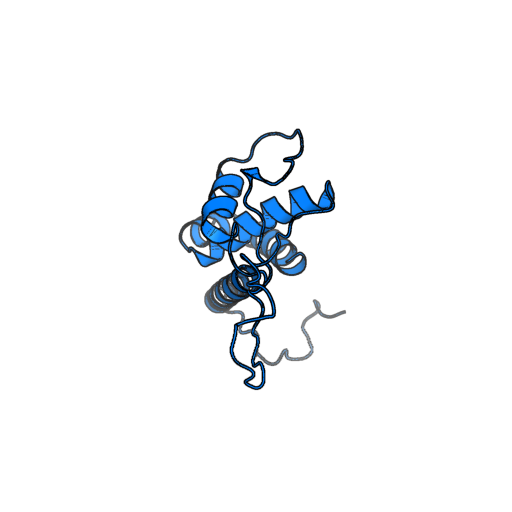 N N . ALA A 1 101 ? 4.814 1.156 -7.153 1.00 87.75 101 ALA A N 1
ATOM 799 C CA . ALA A 1 101 ? 5.406 1.276 -8.481 1.00 87.75 101 ALA A CA 1
ATOM 800 C C . ALA A 1 101 ? 6.923 1.007 -8.464 1.00 87.75 101 ALA A C 1
ATOM 802 O O . ALA A 1 101 ? 7.666 1.554 -7.655 1.00 87.75 101 ALA A O 1
ATOM 803 N N . GLY A 1 102 ? 7.404 0.136 -9.354 1.00 82.44 102 GLY A N 1
ATOM 804 C CA . GLY A 1 102 ? 8.827 -0.196 -9.471 1.00 82.44 102 GLY A CA 1
ATOM 805 C C . GLY A 1 102 ? 9.396 -1.085 -8.355 1.00 82.44 102 GLY A C 1
ATOM 806 O O . GLY A 1 102 ? 10.531 -1.556 -8.484 1.00 82.44 102 GLY A O 1
ATOM 807 N N . HIS A 1 103 ? 8.642 -1.384 -7.293 1.00 83.62 103 HIS A N 1
ATOM 808 C CA . HIS A 1 103 ? 9.070 -2.323 -6.254 1.00 83.62 103 HIS A CA 1
ATOM 809 C C . HIS A 1 103 ? 8.969 -3.785 -6.730 1.00 83.62 103 HIS A C 1
ATOM 811 O O . HIS A 1 103 ? 8.121 -4.092 -7.577 1.00 83.62 103 HIS A O 1
ATOM 817 N N . PRO A 1 104 ? 9.808 -4.702 -6.197 1.00 85.69 104 PRO A N 1
ATOM 818 C CA . PRO A 1 104 ? 9.645 -6.143 -6.405 1.00 85.69 104 PRO A CA 1
ATOM 819 C C . PRO A 1 104 ? 8.236 -6.613 -6.028 1.00 85.69 104 PRO A C 1
ATOM 821 O O . PRO A 1 104 ? 7.646 -6.067 -5.093 1.00 85.69 104 PRO A O 1
ATOM 824 N N . LEU A 1 105 ? 7.694 -7.616 -6.728 1.00 82.19 105 LEU A N 1
ATOM 825 C CA . LEU A 1 105 ? 6.299 -8.052 -6.542 1.00 82.19 105 LEU A CA 1
ATOM 826 C C . LEU A 1 105 ? 5.966 -8.398 -5.084 1.00 82.19 105 LEU A C 1
ATOM 828 O O . LEU A 1 105 ? 4.877 -8.083 -4.599 1.00 82.19 105 LEU A O 1
ATOM 832 N N . GLU A 1 106 ? 6.911 -9.024 -4.391 1.00 83.44 106 GLU A N 1
ATOM 833 C CA . GLU A 1 106 ? 6.806 -9.471 -3.008 1.00 83.44 106 GLU A CA 1
ATOM 834 C C . GLU A 1 106 ? 6.840 -8.331 -1.983 1.00 83.44 106 GLU A C 1
ATOM 836 O O . GLU A 1 106 ? 6.225 -8.447 -0.922 1.00 83.44 106 GLU A O 1
ATOM 841 N N . SER A 1 107 ? 7.509 -7.217 -2.289 1.00 85.75 107 SER A N 1
ATOM 842 C CA . SER A 1 107 ? 7.779 -6.160 -1.308 1.00 85.75 107 SER A CA 1
ATOM 843 C C . SER A 1 107 ? 6.489 -5.497 -0.803 1.00 85.75 107 SER A C 1
ATOM 845 O O . SER A 1 107 ? 6.274 -5.513 0.409 1.00 85.75 107 SER A O 1
ATOM 847 N N . PRO A 1 108 ? 5.553 -5.041 -1.659 1.00 85.94 108 PRO A N 1
ATOM 848 C CA . PRO A 1 108 ? 4.288 -4.475 -1.186 1.00 85.94 108 PRO A CA 1
ATOM 849 C C . PRO A 1 108 ? 3.417 -5.456 -0.395 1.00 85.94 108 PRO A C 1
ATOM 851 O O . PRO A 1 108 ? 2.631 -5.044 0.458 1.00 85.94 108 PRO A O 1
ATOM 854 N N . ILE A 1 109 ? 3.541 -6.760 -0.665 1.00 85.94 109 ILE A N 1
ATOM 855 C CA . ILE A 1 109 ? 2.821 -7.796 0.085 1.00 85.94 109 ILE A CA 1
ATOM 856 C C . ILE A 1 109 ? 3.393 -7.899 1.500 1.00 85.94 109 ILE A C 1
ATOM 858 O O . ILE A 1 109 ? 2.622 -7.919 2.456 1.00 85.94 109 ILE A O 1
ATOM 862 N N . ALA A 1 110 ? 4.720 -7.926 1.634 1.00 87.12 110 ALA A N 1
ATOM 863 C CA . ALA A 1 110 ? 5.388 -7.968 2.930 1.00 87.12 110 ALA A CA 1
ATOM 864 C C . ALA A 1 110 ? 5.069 -6.727 3.779 1.00 87.12 110 ALA A C 1
ATOM 866 O O . ALA A 1 110 ? 4.722 -6.875 4.946 1.00 87.12 110 ALA A O 1
ATOM 867 N N . GLU A 1 111 ? 5.108 -5.525 3.194 1.00 88.75 111 GLU A N 1
ATOM 868 C CA . GLU A 1 111 ? 4.741 -4.295 3.916 1.00 88.75 111 GLU A CA 1
ATOM 869 C C . GLU A 1 111 ? 3.266 -4.306 4.345 1.00 88.75 111 GLU A C 1
ATOM 871 O O . GLU A 1 111 ? 2.940 -3.967 5.479 1.00 88.75 111 GLU A O 1
ATOM 876 N N . SER A 1 112 ? 2.362 -4.806 3.494 1.00 87.44 112 SER A N 1
ATOM 877 C CA . SER A 1 112 ? 0.948 -4.952 3.874 1.00 87.44 112 SER A CA 1
ATOM 878 C C . SER A 1 112 ? 0.762 -5.877 5.082 1.00 87.44 112 SER A C 1
ATOM 880 O O . SER A 1 112 ? -0.068 -5.597 5.942 1.00 87.44 112 SER A O 1
ATOM 882 N N . ILE A 1 113 ? 1.529 -6.971 5.167 1.00 88.50 113 ILE A N 1
ATOM 883 C CA . ILE A 1 113 ? 1.487 -7.890 6.315 1.00 88.50 113 ILE A CA 1
ATOM 884 C C . ILE A 1 113 ? 1.937 -7.175 7.590 1.00 88.50 113 ILE A C 1
ATOM 886 O O . ILE A 1 113 ? 1.225 -7.245 8.587 1.00 88.50 113 ILE A O 1
ATOM 890 N N . LYS A 1 114 ? 3.052 -6.431 7.547 1.00 87.75 114 LYS A N 1
ATOM 891 C CA . LYS A 1 114 ? 3.535 -5.662 8.708 1.00 87.75 114 LYS A CA 1
ATOM 892 C C . LYS A 1 114 ? 2.478 -4.689 9.224 1.00 87.75 114 LYS A C 1
ATOM 894 O O . LYS A 1 114 ? 2.251 -4.611 10.430 1.00 87.75 114 LYS A O 1
ATOM 899 N N . TRP A 1 115 ? 1.799 -3.991 8.311 1.00 89.06 115 TRP A N 1
ATOM 900 C CA . TRP A 1 115 ? 0.690 -3.115 8.674 1.00 89.06 115 TRP A CA 1
ATOM 901 C C . TRP A 1 115 ? -0.431 -3.875 9.388 1.00 89.06 115 TRP A C 1
ATOM 903 O O . TRP A 1 115 ? -0.878 -3.455 10.455 1.00 89.06 115 TRP A O 1
ATOM 913 N N . PHE A 1 116 ? -0.881 -5.003 8.832 1.00 86.75 116 PHE A N 1
ATOM 914 C CA . PHE A 1 116 ? -1.959 -5.774 9.451 1.00 86.75 116 PHE A CA 1
ATOM 915 C C . PHE A 1 116 ? -1.561 -6.362 10.802 1.00 86.75 116 PHE A C 1
ATOM 917 O O . PHE A 1 116 ? -2.376 -6.323 11.719 1.00 86.75 116 PHE A O 1
ATOM 924 N N . ASP A 1 117 ? -0.324 -6.824 10.966 1.00 85.81 117 ASP A N 1
ATOM 925 C CA . ASP A 1 117 ? 0.179 -7.299 12.256 1.00 85.81 117 ASP A CA 1
ATOM 926 C C . ASP A 1 117 ? 0.122 -6.190 13.316 1.00 85.81 117 ASP A C 1
ATOM 928 O O . ASP A 1 117 ? -0.349 -6.419 14.433 1.00 85.81 117 ASP A O 1
ATOM 932 N N . LEU A 1 118 ? 0.528 -4.969 12.952 1.00 84.44 118 LEU A N 1
ATOM 933 C CA . LEU A 1 118 ? 0.468 -3.804 13.833 1.00 84.44 118 LEU A CA 1
ATOM 934 C C . LEU A 1 118 ? -0.977 -3.454 14.208 1.00 84.44 118 LEU A C 1
ATOM 936 O O . LEU A 1 118 ? -1.276 -3.251 15.386 1.00 84.44 118 LEU A O 1
ATOM 940 N N . VAL A 1 119 ? -1.889 -3.418 13.232 1.00 84.25 119 VAL A N 1
ATOM 941 C CA . VAL A 1 119 ? -3.305 -3.094 13.473 1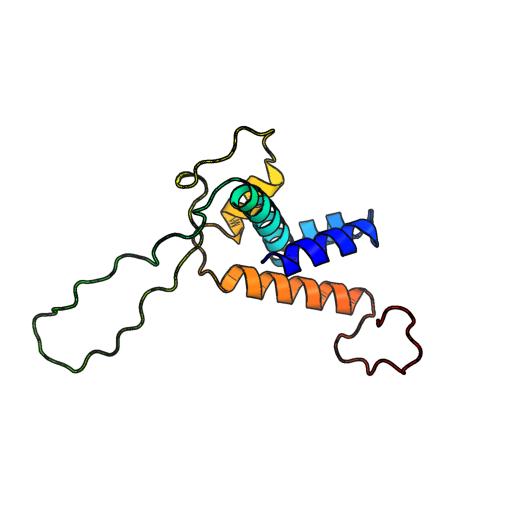.00 84.25 119 VAL A CA 1
ATOM 942 C C . VAL A 1 119 ? -3.986 -4.151 14.332 1.00 84.25 119 VAL A C 1
ATOM 944 O O . VAL A 1 119 ? -4.729 -3.803 15.251 1.00 84.25 119 VAL A O 1
ATOM 947 N N . LEU A 1 120 ? -3.749 -5.434 14.056 1.00 81.31 120 LEU A N 1
ATOM 948 C CA . LEU A 1 120 ? -4.332 -6.534 14.820 1.00 81.31 120 LEU A CA 1
ATOM 949 C C . LEU A 1 120 ? -3.836 -6.500 16.266 1.00 81.31 120 LEU A C 1
ATOM 951 O O . LEU A 1 120 ? -4.655 -6.523 17.188 1.00 81.31 120 LEU A O 1
ATOM 955 N N . ALA A 1 121 ? -2.526 -6.322 16.469 1.00 79.75 121 ALA A N 1
ATOM 956 C CA . ALA A 1 121 ? -1.947 -6.165 17.797 1.00 79.75 121 ALA A CA 1
ATOM 957 C C . ALA A 1 121 ? -2.543 -4.961 18.548 1.00 79.75 121 ALA A C 1
ATOM 959 O O . ALA A 1 121 ? -2.963 -5.103 19.697 1.00 79.75 121 ALA A O 1
ATOM 960 N N . ALA A 1 122 ? -2.650 -3.799 17.895 1.00 78.94 122 ALA A N 1
ATOM 961 C CA . ALA A 1 122 ? -3.247 -2.595 18.478 1.00 78.94 122 ALA A CA 1
ATOM 962 C C . ALA A 1 122 ? -4.744 -2.759 18.799 1.00 78.94 122 ALA A C 1
ATOM 964 O O . ALA A 1 122 ? -5.256 -2.131 19.725 1.00 78.94 122 ALA A O 1
ATOM 965 N N . SER A 1 123 ? -5.441 -3.628 18.067 1.00 72.44 123 SER A N 1
ATOM 966 C CA . SER A 1 123 ? -6.856 -3.953 18.283 1.00 72.44 123 SER A CA 1
ATOM 967 C C . SER A 1 123 ? -7.073 -5.016 19.369 1.00 72.44 123 SER A C 1
ATOM 969 O O . SER A 1 123 ? -8.212 -5.397 19.632 1.00 72.44 123 SER A O 1
ATOM 971 N N . GLY A 1 124 ? -6.004 -5.522 19.998 1.00 71.94 124 GLY A N 1
ATOM 972 C CA . GLY A 1 124 ? -6.071 -6.602 20.989 1.00 71.94 124 GLY A CA 1
ATOM 973 C C . GLY A 1 124 ? -6.319 -7.992 20.388 1.00 71.94 124 GLY A C 1
ATOM 974 O O . GLY A 1 124 ? -6.601 -8.944 21.122 1.00 71.94 124 GLY A O 1
ATOM 975 N N . VAL A 1 125 ? -6.213 -8.127 19.062 1.00 65.12 125 VAL A N 1
ATOM 976 C CA . VAL A 1 125 ? -6.337 -9.394 18.337 1.00 65.12 125 VAL A CA 1
ATOM 977 C C . VAL A 1 125 ? -4.938 -9.962 18.134 1.00 65.12 125 VAL A C 1
ATOM 979 O O . VAL A 1 125 ? -4.168 -9.491 17.302 1.00 65.12 125 VAL A O 1
ATOM 982 N N . HIS A 1 126 ? -4.587 -10.995 18.897 1.00 60.38 126 HIS A N 1
ATOM 983 C CA . HIS A 1 126 ? -3.341 -11.720 18.666 1.00 60.38 126 HIS A CA 1
ATOM 984 C C . HIS A 1 126 ? -3.590 -12.837 17.643 1.00 60.38 126 HIS A C 1
ATOM 986 O O . HIS A 1 126 ? -4.362 -13.746 17.951 1.00 60.38 126 HIS A O 1
ATOM 992 N N . PRO A 1 127 ? -2.921 -12.837 16.475 1.00 56.88 127 PRO A N 1
ATOM 993 C CA . PRO A 1 127 ? -3.137 -13.852 15.437 1.00 56.88 127 PRO A CA 1
ATOM 994 C C . PRO A 1 127 ? -2.804 -15.283 15.900 1.00 56.88 127 PRO A C 1
ATOM 996 O O . PRO A 1 127 ? -3.299 -16.246 15.330 1.00 56.88 127 PRO A O 1
ATOM 999 N N . ASN A 1 128 ? -2.019 -15.422 16.976 1.00 60.28 128 ASN A N 1
ATOM 1000 C CA . ASN A 1 128 ? -1.665 -16.701 17.600 1.00 60.28 128 ASN A CA 1
ATOM 1001 C C . ASN A 1 128 ? -2.469 -17.016 18.875 1.00 60.28 128 ASN A C 1
ATOM 1003 O O . ASN A 1 128 ? -2.130 -17.958 19.597 1.00 60.28 128 ASN A O 1
ATOM 1007 N N . ARG A 1 129 ? -3.503 -16.232 19.212 1.00 52.62 129 ARG A N 1
ATOM 1008 C CA . ARG A 1 129 ? -4.389 -16.576 20.329 1.00 52.62 129 ARG A CA 1
ATOM 1009 C C . ARG A 1 129 ? -5.116 -17.862 19.952 1.00 52.62 129 ARG A C 1
ATOM 1011 O O . ARG A 1 129 ? -5.822 -17.890 18.949 1.00 52.62 129 ARG A O 1
ATOM 1018 N N . ARG A 1 130 ? -4.936 -18.930 20.739 1.00 51.59 130 ARG A N 1
ATOM 1019 C CA . ARG A 1 130 ? -5.771 -20.131 20.609 1.00 51.59 130 ARG A CA 1
ATOM 1020 C C . ARG A 1 130 ? -7.225 -19.684 20.715 1.00 51.59 130 ARG A C 1
ATOM 1022 O O . ARG A 1 130 ? -7.616 -19.112 21.729 1.00 51.59 130 ARG A O 1
ATOM 1029 N N . VAL A 1 131 ? -7.974 -19.889 19.639 1.00 54.94 131 VAL A N 1
ATOM 1030 C CA . VAL A 1 131 ? -9.415 -19.676 19.621 1.00 54.94 131 VAL A CA 1
ATOM 1031 C C . VAL A 1 131 ? -10.005 -20.779 20.492 1.00 54.94 131 VAL A C 1
ATOM 1033 O O . VAL A 1 131 ? -9.935 -21.955 20.133 1.00 54.94 131 VAL A O 1
ATOM 1036 N N . ASP A 1 132 ? -10.512 -20.424 21.671 1.00 53.56 132 ASP A N 1
ATOM 1037 C CA . ASP A 1 132 ? -11.367 -21.333 22.428 1.00 53.56 132 ASP A CA 1
ATOM 1038 C C . ASP A 1 132 ? -12.612 -21.577 21.564 1.00 53.56 132 ASP A C 1
ATOM 1040 O O . ASP A 1 132 ? -13.190 -20.621 21.050 1.00 53.56 132 ASP A O 1
ATOM 1044 N N . GLY A 1 133 ? -12.967 -22.845 21.333 1.00 53.62 133 GLY A N 1
ATOM 1045 C CA . GLY A 1 133 ? -13.880 -23.322 20.277 1.00 53.62 133 GLY A CA 1
ATOM 1046 C C . GLY A 1 133 ? -15.354 -22.890 20.356 1.00 53.62 133 GLY A C 1
ATOM 1047 O O . GLY A 1 133 ? -16.226 -23.668 19.987 1.00 53.62 133 GLY A O 1
ATOM 1048 N N . GLY A 1 134 ? -15.642 -21.688 20.853 1.00 49.50 134 GLY A N 1
ATOM 1049 C CA . GLY A 1 134 ? -16.963 -21.070 20.910 1.00 49.50 134 GLY A CA 1
ATOM 1050 C C . GLY A 1 134 ? -17.094 -19.771 20.109 1.00 49.50 134 GLY A C 1
ATOM 1051 O O . GLY A 1 134 ? -18.082 -19.071 20.310 1.00 49.50 134 GLY A O 1
ATOM 1052 N N . ASP A 1 135 ? -16.135 -19.416 19.245 1.00 50.81 135 ASP A N 1
ATOM 1053 C CA . ASP A 1 135 ? -16.264 -18.241 18.371 1.00 50.81 135 ASP A CA 1
ATOM 1054 C C . ASP A 1 135 ? -17.251 -18.531 17.216 1.00 50.81 135 ASP A C 1
ATOM 1056 O O . ASP A 1 135 ? -16.959 -19.373 16.362 1.00 50.81 135 ASP A O 1
ATOM 1060 N N . PRO A 1 136 ? -18.417 -17.855 17.160 1.00 54.09 136 PRO A N 1
ATOM 1061 C CA . PRO A 1 136 ? -19.451 -18.102 16.157 1.00 54.09 136 PRO A CA 1
ATOM 1062 C C . PRO A 1 136 ? -19.096 -17.589 14.750 1.00 54.09 136 PRO A C 1
ATOM 1064 O O . PRO A 1 136 ? -19.928 -17.687 13.849 1.00 54.09 136 PRO A O 1
ATOM 1067 N N . THR A 1 137 ? -17.904 -17.020 14.537 1.00 50.94 137 THR A N 1
ATOM 1068 C CA . THR A 1 137 ? -17.457 -16.538 13.216 1.00 50.94 137 THR A CA 1
ATOM 1069 C C . THR A 1 137 ? -16.641 -17.550 12.405 1.00 50.94 137 THR A C 1
ATOM 1071 O O . THR A 1 137 ? -16.224 -17.237 11.288 1.00 50.94 137 THR A O 1
ATOM 1074 N N . ILE A 1 138 ? -16.462 -18.776 12.906 1.00 47.72 138 ILE A N 1
ATOM 1075 C CA . ILE A 1 138 ? -15.835 -19.876 12.165 1.00 47.72 138 ILE A CA 1
ATOM 1076 C C . ILE A 1 138 ? -16.938 -20.786 11.597 1.00 47.72 138 ILE A C 1
ATOM 1078 O O . ILE A 1 138 ? -17.651 -21.439 12.358 1.00 47.72 138 ILE A O 1
ATOM 1082 N N . LEU A 1 139 ? -17.085 -20.789 10.265 1.00 41.50 139 LEU A N 1
ATOM 1083 C CA . LEU A 1 139 ? -17.873 -21.770 9.500 1.00 41.50 139 LEU A CA 1
ATOM 1084 C C . LEU A 1 139 ? -17.092 -23.074 9.309 1.00 41.50 139 LEU A C 1
ATOM 1086 O O . LEU A 1 139 ? -15.872 -22.984 9.036 1.00 41.50 139 LEU A O 1
#